Protein AF-A0A6C0LJK1-F1 (afdb_monomer_lite)

Radius of gyration: 23.17 Å; chains: 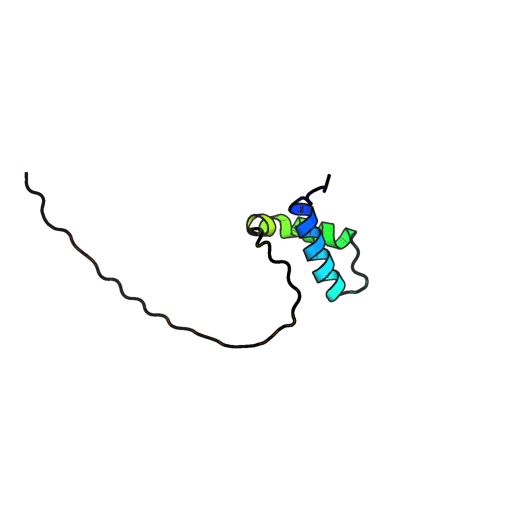1; bounding box: 64×39×37 Å

Structure (mmCIF, N/CA/C/O backbone):
data_AF-A0A6C0LJK1-F1
#
_entry.id   AF-A0A6C0LJK1-F1
#
loop_
_atom_site.group_PDB
_atom_site.id
_atom_site.type_symbol
_atom_site.label_atom_id
_atom_site.label_alt_id
_atom_site.label_comp_id
_atom_site.label_asym_id
_atom_site.label_entity_id
_atom_site.label_seq_id
_atom_site.pdbx_PDB_ins_code
_atom_site.Cartn_x
_atom_site.Cartn_y
_atom_site.Cartn_z
_atom_site.occupancy
_atom_site.B_iso_or_equiv
_atom_site.auth_seq_id
_atom_site.auth_comp_id
_atom_site.auth_asym_id
_atom_site.auth_atom_id
_atom_site.pdbx_PDB_model_num
ATOM 1 N N . MET A 1 1 ? -11.026 -2.015 -25.346 1.00 54.34 1 MET A N 1
ATOM 2 C CA . MET A 1 1 ? -9.596 -1.813 -25.009 1.00 54.34 1 MET A CA 1
ATOM 3 C C . MET A 1 1 ? -9.436 -1.952 -23.494 1.00 54.34 1 MET A C 1
ATOM 5 O O . MET A 1 1 ? -10.024 -1.158 -22.772 1.00 54.34 1 MET A O 1
ATOM 9 N N . VAL A 1 2 ? -8.737 -2.975 -22.989 1.00 67.88 2 VAL A N 1
ATOM 10 C CA . VAL A 1 2 ? -8.563 -3.185 -21.534 1.00 67.88 2 VAL A CA 1
ATOM 11 C C . VAL A 1 2 ? -7.307 -2.443 -21.075 1.00 67.88 2 VAL A C 1
ATOM 13 O O . VAL A 1 2 ? -6.208 -2.744 -21.538 1.00 67.88 2 VAL A O 1
ATOM 16 N N . LYS A 1 3 ? -7.451 -1.453 -20.185 1.00 75.31 3 LYS A N 1
ATOM 17 C CA . LYS A 1 3 ? -6.306 -0.739 -19.596 1.00 75.31 3 LYS A CA 1
ATOM 18 C C . LYS A 1 3 ? -5.581 -1.667 -18.619 1.00 75.31 3 LYS A C 1
ATOM 20 O O . LYS A 1 3 ? -6.135 -2.028 -17.583 1.00 75.31 3 LYS A O 1
ATOM 25 N N . LYS A 1 4 ? -4.338 -2.040 -18.939 1.00 81.31 4 LYS A N 1
ATOM 26 C CA . LYS A 1 4 ? -3.462 -2.764 -18.006 1.00 81.31 4 LYS A CA 1
ATOM 27 C C . LYS A 1 4 ? -3.101 -1.849 -16.835 1.00 81.31 4 LYS A C 1
ATOM 29 O O . LYS A 1 4 ? -2.724 -0.695 -17.033 1.00 81.31 4 LYS A O 1
ATOM 34 N N . LEU A 1 5 ? -3.235 -2.364 -15.615 1.00 82.25 5 LEU A N 1
ATOM 35 C CA . LEU A 1 5 ? -2.845 -1.643 -14.406 1.00 82.25 5 LEU A CA 1
ATOM 36 C C . LEU A 1 5 ? -1.318 -1.557 -14.324 1.00 82.25 5 LEU A C 1
ATOM 38 O O . LEU A 1 5 ? -0.624 -2.545 -14.551 1.00 82.25 5 LEU A O 1
ATOM 42 N N . SER A 1 6 ? -0.803 -0.378 -13.965 1.00 88.12 6 SER A N 1
ATOM 43 C CA . SER A 1 6 ? 0.620 -0.204 -13.660 1.00 88.12 6 SER A CA 1
ATOM 44 C C . SER A 1 6 ? 1.020 -1.063 -12.459 1.00 88.12 6 SER A C 1
ATOM 46 O O . SER A 1 6 ? 0.236 -1.225 -11.518 1.00 88.12 6 SER A O 1
ATOM 48 N N . SER A 1 7 ? 2.265 -1.542 -12.448 1.00 87.88 7 SER A N 1
ATOM 49 C CA . SER A 1 7 ? 2.859 -2.269 -11.321 1.00 87.88 7 SER A CA 1
ATOM 50 C C . SER A 1 7 ? 2.714 -1.502 -10.003 1.00 87.88 7 SER A C 1
ATOM 52 O O . SER A 1 7 ? 2.491 -2.107 -8.959 1.00 87.88 7 SER A O 1
ATOM 54 N N . TRP A 1 8 ? 2.768 -0.164 -10.048 1.00 88.44 8 TRP A N 1
ATOM 55 C CA . TRP A 1 8 ? 2.549 0.686 -8.874 1.00 88.44 8 TRP A CA 1
ATOM 56 C C . TRP A 1 8 ? 1.126 0.551 -8.328 1.00 88.44 8 TRP A C 1
ATOM 58 O O . TRP A 1 8 ? 0.922 0.414 -7.127 1.00 88.44 8 TRP A O 1
ATOM 68 N N . ASN A 1 9 ? 0.133 0.514 -9.215 1.00 90.19 9 ASN A N 1
ATOM 69 C CA . ASN A 1 9 ? -1.265 0.382 -8.818 1.00 90.19 9 ASN A CA 1
ATOM 70 C C . ASN A 1 9 ? -1.551 -1.000 -8.216 1.00 90.19 9 ASN A C 1
ATOM 72 O O . ASN A 1 9 ? -2.292 -1.109 -7.242 1.00 90.19 9 ASN A O 1
ATOM 76 N N . LEU A 1 10 ? -0.936 -2.052 -8.766 1.00 90.19 10 LEU A N 1
ATOM 77 C CA . LEU A 1 10 ? -1.006 -3.400 -8.197 1.00 90.19 10 LEU A CA 1
ATOM 78 C C . LEU A 1 10 ? -0.372 -3.450 -6.802 1.00 90.19 10 LEU A C 1
ATOM 80 O O . LEU A 1 10 ? -0.932 -4.061 -5.892 1.00 90.19 10 LEU A O 1
ATOM 84 N N . PHE A 1 11 ? 0.751 -2.758 -6.615 1.00 90.81 11 PHE A N 1
ATOM 85 C CA . PHE A 1 11 ? 1.432 -2.681 -5.330 1.00 90.81 11 PHE A CA 1
ATOM 86 C C . PHE A 1 11 ? 0.609 -1.942 -4.270 1.00 90.81 11 PHE A C 1
ATOM 88 O O . PHE A 1 11 ? 0.368 -2.482 -3.193 1.00 90.81 11 PHE A O 1
ATOM 95 N N . VAL A 1 12 ? 0.092 -0.754 -4.594 1.00 92.12 12 VAL A N 1
ATOM 96 C CA . VAL A 1 12 ? -0.779 0.011 -3.688 1.00 92.12 12 VAL A CA 1
ATOM 97 C C . VAL A 1 12 ? -2.032 -0.791 -3.337 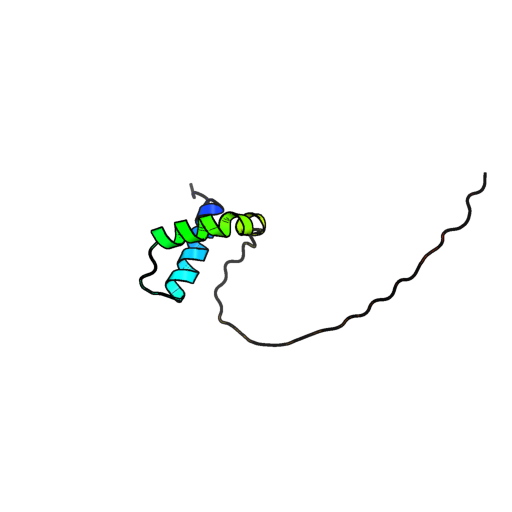1.00 92.12 12 VAL A C 1
ATOM 99 O O . VAL A 1 12 ? -2.443 -0.813 -2.179 1.00 92.12 12 VA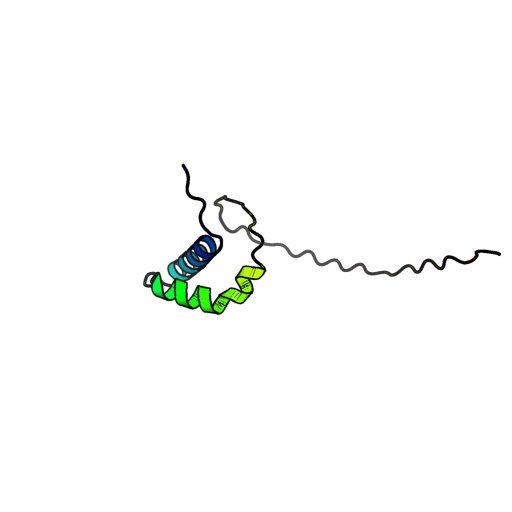L A O 1
ATOM 102 N N . LYS A 1 13 ? -2.619 -1.505 -4.306 1.00 92.44 13 LYS A N 1
ATOM 103 C CA . LYS A 1 13 ? -3.772 -2.380 -4.060 1.00 92.44 13 LYS A CA 1
ATOM 104 C C . LYS A 1 13 ? -3.436 -3.501 -3.074 1.00 92.44 13 LYS A C 1
ATOM 106 O O . LYS A 1 13 ? -4.246 -3.772 -2.191 1.00 92.44 13 LYS A O 1
ATOM 111 N N . LYS A 1 14 ? -2.252 -4.112 -3.189 1.00 92.12 14 LYS A N 1
ATOM 112 C CA . LYS A 1 14 ? -1.772 -5.141 -2.257 1.00 92.12 14 LYS A CA 1
ATOM 113 C C . LYS A 1 14 ? -1.613 -4.584 -0.839 1.00 92.12 14 LYS A C 1
ATOM 115 O O . LYS A 1 14 ? -2.206 -5.124 0.088 1.00 92.12 14 LYS A O 1
ATOM 120 N N . VAL A 1 15 ? -0.901 -3.466 -0.684 1.00 92.44 15 VAL A N 1
ATOM 121 C CA . VAL A 1 15 ? -0.715 -2.791 0.616 1.00 92.44 15 VAL A CA 1
ATOM 122 C C . VAL A 1 15 ? -2.060 -2.392 1.225 1.00 92.44 15 VAL A C 1
ATOM 124 O O . VAL A 1 15 ? -2.289 -2.586 2.415 1.00 92.44 15 VAL A O 1
ATOM 127 N N . PHE A 1 16 ? -2.990 -1.895 0.408 1.00 93.75 16 PHE A N 1
ATOM 128 C CA . PHE A 1 16 ? -4.332 -1.549 0.864 1.00 93.75 16 PHE A CA 1
ATOM 129 C C . PHE A 1 16 ? -5.111 -2.758 1.381 1.00 93.75 16 PHE A C 1
ATOM 131 O O . PHE A 1 16 ? -5.737 -2.667 2.431 1.00 93.75 16 PHE A O 1
ATOM 138 N N . GLN A 1 17 ? -5.066 -3.891 0.678 1.00 94.06 17 GLN A N 1
ATOM 139 C CA . GLN A 1 17 ? -5.716 -5.121 1.133 1.00 94.06 17 GLN A CA 1
ATOM 140 C C . GLN A 1 17 ? -5.108 -5.634 2.442 1.00 94.06 17 GLN A C 1
ATOM 142 O O . GLN A 1 17 ? -5.853 -5.974 3.357 1.00 94.06 17 GLN A O 1
ATOM 147 N N . GLU A 1 18 ? -3.778 -5.626 2.563 1.00 92.25 18 GLU A N 1
ATOM 148 C CA . GLU A 1 18 ? -3.078 -6.013 3.794 1.00 92.25 18 GLU A CA 1
ATOM 149 C C . GLU A 1 18 ? -3.436 -5.100 4.975 1.00 92.25 18 GLU A C 1
ATOM 151 O O . GLU A 1 18 ? -3.717 -5.584 6.071 1.00 92.25 18 GLU A O 1
ATOM 156 N N . GLY A 1 19 ? -3.450 -3.782 4.759 1.00 92.50 19 GLY A N 1
ATOM 157 C CA . GLY A 1 19 ? -3.801 -2.809 5.790 1.00 92.50 19 GLY A CA 1
ATOM 158 C C . GLY A 1 19 ? -5.270 -2.900 6.197 1.00 92.50 19 GLY A C 1
ATOM 159 O O . GLY A 1 19 ? -5.571 -2.901 7.387 1.00 92.50 19 GLY A O 1
ATOM 160 N N . LYS A 1 20 ? -6.179 -3.082 5.232 1.00 93.19 20 LYS A N 1
ATOM 161 C CA . LYS A 1 20 ? -7.621 -3.215 5.485 1.00 93.19 20 LYS A CA 1
ATOM 162 C C . LYS A 1 20 ? -7.991 -4.524 6.186 1.00 93.19 20 LYS A C 1
ATOM 164 O O . LYS A 1 20 ? -8.954 -4.558 6.947 1.00 93.19 20 LYS A O 1
ATOM 169 N N . ALA A 1 21 ? -7.225 -5.591 5.950 1.00 93.44 21 ALA A N 1
ATOM 170 C CA . ALA A 1 21 ? -7.373 -6.856 6.668 1.00 93.44 21 ALA A CA 1
ATOM 171 C C . ALA A 1 21 ? -6.993 -6.728 8.152 1.00 93.44 21 ALA A C 1
ATOM 173 O O . ALA A 1 21 ? -7.585 -7.397 8.993 1.00 93.44 21 ALA A O 1
ATOM 174 N N . LYS A 1 22 ? -6.027 -5.857 8.475 1.00 92.81 22 LYS A N 1
ATOM 175 C CA . LYS A 1 22 ? -5.586 -5.596 9.853 1.00 92.81 22 LYS A CA 1
ATOM 176 C C . LYS A 1 22 ? -6.473 -4.573 10.560 1.00 92.81 22 LYS A C 1
ATOM 178 O O . LYS A 1 22 ? -6.873 -4.801 11.692 1.00 92.81 22 LYS A O 1
ATOM 183 N N . ASN A 1 23 ? -6.793 -3.473 9.882 1.00 92.75 23 ASN A N 1
ATOM 184 C CA . ASN A 1 23 ? -7.598 -2.372 10.398 1.00 92.75 23 ASN A CA 1
ATOM 185 C C . ASN A 1 23 ? -8.678 -1.995 9.383 1.00 92.75 23 ASN A C 1
ATOM 187 O O . ASN A 1 23 ? -8.377 -1.535 8.283 1.00 92.75 23 ASN A O 1
ATOM 191 N N . LYS A 1 24 ? -9.952 -2.127 9.762 1.00 90.75 24 LYS A N 1
ATOM 192 C CA . LYS A 1 24 ? -11.082 -1.807 8.870 1.00 90.75 24 LYS A CA 1
ATOM 193 C C . LYS A 1 24 ? -11.124 -0.328 8.469 1.00 90.75 24 LYS A C 1
ATOM 195 O O . LYS A 1 24 ? -11.560 -0.020 7.361 1.00 90.75 24 LYS A O 1
ATOM 200 N N . ASP A 1 25 ? -10.602 0.548 9.325 1.00 94.88 25 ASP A N 1
ATOM 201 C CA . ASP A 1 25 ? -10.513 1.994 9.095 1.00 94.88 25 ASP A CA 1
ATOM 202 C C . ASP A 1 25 ? -9.313 2.412 8.238 1.00 94.88 25 ASP A C 1
ATOM 204 O O . ASP A 1 25 ? -9.103 3.602 8.005 1.00 94.88 25 ASP A O 1
ATOM 208 N N . PHE A 1 26 ? -8.514 1.454 7.756 1.00 91.88 26 PHE A N 1
ATOM 209 C CA . PHE A 1 26 ? -7.361 1.739 6.913 1.00 91.88 26 PHE A CA 1
ATOM 210 C C . PHE A 1 26 ? -7.801 2.399 5.603 1.00 91.88 26 PHE A C 1
ATOM 212 O O . PHE A 1 26 ? -8.539 1.811 4.802 1.00 91.88 26 PHE A O 1
ATOM 219 N N . LYS A 1 27 ? -7.351 3.639 5.366 1.00 95.12 27 LYS A N 1
ATOM 220 C CA . LYS A 1 27 ? -7.757 4.422 4.194 1.00 95.12 27 LYS A CA 1
ATOM 221 C C . LYS A 1 27 ? -6.766 4.244 3.054 1.00 95.12 27 LYS A C 1
ATOM 223 O O . LYS A 1 27 ? -5.584 3.963 3.229 1.00 95.12 27 LYS A O 1
ATOM 228 N N . PHE A 1 28 ? -7.240 4.507 1.840 1.00 92.44 28 PHE A N 1
ATOM 229 C CA . PHE A 1 28 ? -6.393 4.466 0.647 1.00 92.44 28 PHE A CA 1
ATOM 230 C C . PHE A 1 28 ? -5.210 5.452 0.718 1.00 92.44 28 PHE A C 1
ATOM 232 O O . PHE A 1 28 ? -4.122 5.155 0.230 1.00 92.44 28 PHE A O 1
ATOM 239 N N . LYS A 1 29 ? -5.389 6.604 1.381 1.00 94.31 29 LYS A N 1
ATOM 240 C CA . LYS A 1 29 ? -4.300 7.564 1.633 1.00 94.31 29 LYS A CA 1
ATOM 241 C C . LYS A 1 29 ? -3.171 6.953 2.471 1.00 94.31 29 LYS A C 1
ATOM 243 O O . LYS A 1 29 ? -2.007 7.251 2.215 1.00 94.31 29 LYS A O 1
ATOM 248 N N . ASP A 1 30 ? -3.506 6.085 3.419 1.00 94.50 30 ASP A N 1
ATOM 249 C CA . ASP A 1 30 ? -2.525 5.411 4.271 1.00 94.50 30 ASP A CA 1
ATOM 250 C C . ASP A 1 30 ? -1.792 4.324 3.482 1.00 94.50 30 ASP A C 1
ATOM 252 O O . ASP A 1 30 ? -0.569 4.225 3.557 1.00 94.50 30 ASP A O 1
ATOM 256 N N . ALA A 1 31 ? -2.507 3.612 2.603 1.00 93.25 31 ALA A N 1
ATOM 257 C CA . ALA A 1 31 ? -1.898 2.666 1.669 1.00 93.25 31 ALA A CA 1
ATOM 258 C C . ALA A 1 31 ? -0.868 3.326 0.743 1.00 93.25 31 ALA A C 1
ATOM 260 O O . ALA A 1 31 ? 0.183 2.746 0.491 1.00 93.25 31 ALA A O 1
ATOM 261 N N . LEU A 1 32 ? -1.139 4.538 0.246 1.00 93.62 32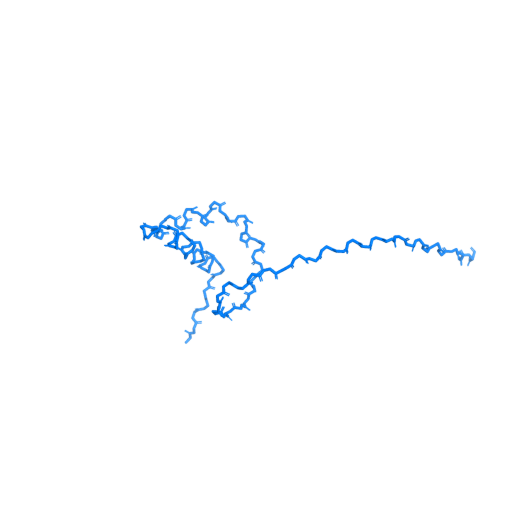 LEU A N 1
ATOM 262 C CA . LEU A 1 32 ? -0.186 5.286 -0.582 1.00 93.62 32 LEU A CA 1
ATOM 263 C C . LEU A 1 32 ? 1.069 5.684 0.202 1.00 93.62 32 LEU A C 1
ATOM 265 O O . LEU A 1 32 ? 2.176 5.577 -0.328 1.00 93.62 32 LEU A O 1
ATOM 269 N N . LYS A 1 33 ? 0.910 6.109 1.462 1.00 94.44 33 LYS A N 1
ATOM 270 C CA . LYS A 1 33 ? 2.039 6.434 2.346 1.00 94.44 33 LYS A CA 1
ATOM 271 C C . LYS A 1 33 ? 2.890 5.197 2.634 1.00 94.44 33 LYS A C 1
ATOM 273 O O . LYS A 1 33 ? 4.106 5.247 2.453 1.00 94.44 33 LYS A O 1
ATOM 278 N N . GLU A 1 34 ? 2.264 4.078 3.000 1.00 91.56 34 GLU A N 1
ATOM 279 C CA . GLU A 1 34 ? 2.972 2.815 3.238 1.00 91.56 34 GLU A CA 1
ATOM 280 C C . GLU A 1 34 ? 3.643 2.277 1.972 1.00 91.56 34 GLU A C 1
ATOM 282 O O . GLU A 1 34 ? 4.802 1.867 2.013 1.00 91.56 34 GLU A O 1
ATOM 287 N N . ALA A 1 35 ? 2.956 2.318 0.830 1.00 92.19 35 ALA A N 1
ATOM 288 C CA . ALA A 1 35 ? 3.529 1.903 -0.443 1.00 92.19 35 ALA A CA 1
ATOM 289 C C . ALA A 1 35 ? 4.734 2.778 -0.825 1.00 92.19 35 ALA A C 1
ATOM 291 O O . ALA A 1 35 ? 5.732 2.275 -1.333 1.00 92.19 35 ALA A O 1
ATOM 292 N N . SER A 1 36 ? 4.692 4.083 -0.548 1.00 90.19 36 SER A N 1
ATOM 293 C CA . SER A 1 36 ? 5.843 4.960 -0.781 1.00 90.19 36 SER A CA 1
ATOM 294 C C . SER A 1 36 ? 7.025 4.605 0.120 1.00 90.19 36 SER A C 1
ATOM 296 O O . SER A 1 36 ? 8.157 4.565 -0.358 1.00 90.19 36 SER A O 1
ATOM 298 N N . ALA A 1 37 ? 6.778 4.291 1.394 1.00 89.94 37 ALA A N 1
ATOM 299 C CA . ALA A 1 37 ? 7.822 3.833 2.310 1.00 89.94 37 ALA A CA 1
ATOM 300 C C . ALA A 1 37 ? 8.429 2.487 1.867 1.00 89.94 37 ALA A C 1
ATOM 302 O O . ALA A 1 37 ? 9.641 2.301 1.925 1.00 89.94 37 ALA A O 1
ATOM 303 N N . ARG A 1 38 ? 7.605 1.574 1.336 1.00 85.62 38 ARG A N 1
ATOM 304 C CA . ARG A 1 38 ? 8.021 0.255 0.823 1.00 85.62 38 ARG A CA 1
ATOM 305 C C . ARG A 1 38 ? 8.402 0.255 -0.662 1.00 85.62 38 ARG A C 1
ATOM 307 O O . ARG A 1 38 ? 8.589 -0.804 -1.257 1.00 85.62 38 ARG A O 1
ATOM 314 N N . LYS A 1 39 ? 8.563 1.424 -1.292 1.00 77.94 39 LYS A N 1
ATOM 315 C CA . LYS A 1 39 ? 8.857 1.545 -2.733 1.00 77.94 39 LYS A CA 1
ATOM 316 C C . LYS A 1 39 ? 10.139 0.802 -3.139 1.00 77.94 39 LYS A C 1
ATOM 318 O O . LYS A 1 39 ? 10.220 0.294 -4.254 1.00 77.94 39 LYS A O 1
ATOM 323 N N . GLY A 1 40 ? 11.109 0.684 -2.227 1.00 73.12 40 GLY A N 1
ATOM 324 C CA . GLY A 1 40 ? 12.327 -0.112 -2.427 1.00 73.12 40 GLY A CA 1
ATOM 325 C C . GLY A 1 40 ? 12.074 -1.620 -2.561 1.00 73.12 40 GLY A C 1
ATOM 326 O O . GLY A 1 40 ? 12.751 -2.287 -3.338 1.00 73.12 40 GLY A O 1
ATOM 327 N N . GLU A 1 41 ? 11.054 -2.151 -1.885 1.00 69.88 41 GLU A N 1
ATOM 328 C CA . GLU A 1 41 ? 10.668 -3.568 -1.948 1.00 69.88 41 GLU A CA 1
ATOM 329 C C . GLU A 1 41 ? 9.959 -3.908 -3.263 1.00 69.88 41 GLU A C 1
ATOM 331 O O . GLU A 1 41 ? 10.062 -5.026 -3.771 1.00 69.88 41 GLU A O 1
ATOM 336 N N . MET A 1 42 ? 9.294 -2.920 -3.870 1.00 71.06 42 MET A N 1
ATOM 337 C CA . MET A 1 42 ? 8.602 -3.090 -5.144 1.00 71.06 42 MET A CA 1
ATOM 338 C C . MET A 1 42 ? 9.563 -3.438 -6.293 1.00 71.06 42 MET A C 1
ATOM 340 O O . MET A 1 42 ? 9.180 -4.170 -7.202 1.00 71.06 42 MET A O 1
ATOM 344 N N . LYS A 1 43 ? 10.832 -3.002 -6.237 1.00 65.94 43 LYS A N 1
ATOM 345 C CA . LYS A 1 43 ? 11.859 -3.378 -7.231 1.00 65.94 43 LYS A CA 1
ATOM 346 C C . LYS A 1 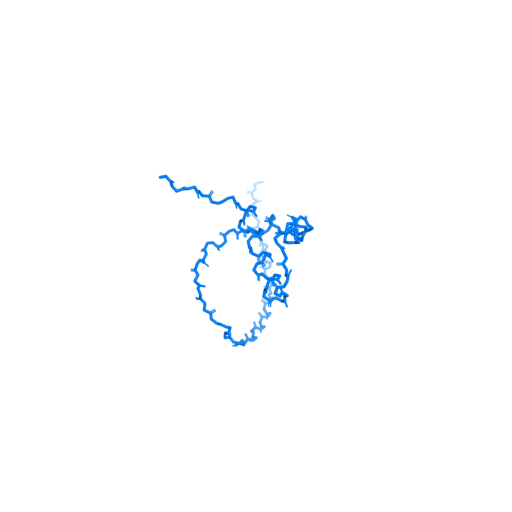43 ? 12.099 -4.896 -7.277 1.00 65.94 43 LYS A C 1
ATOM 348 O O . LYS A 1 43 ? 12.485 -5.422 -8.318 1.00 65.94 43 LYS A O 1
ATOM 353 N N . ASN A 1 44 ? 11.815 -5.596 -6.177 1.00 62.88 44 ASN A N 1
ATOM 354 C CA . ASN A 1 44 ? 11.979 -7.042 -6.051 1.00 62.88 44 ASN A CA 1
ATOM 355 C C . ASN A 1 44 ? 10.664 -7.814 -6.247 1.00 62.88 44 ASN A C 1
ATOM 357 O O . ASN A 1 44 ? 10.690 -9.046 -6.288 1.00 62.88 44 ASN A O 1
ATOM 361 N N . MET A 1 45 ? 9.524 -7.129 -6.420 1.00 62.97 45 MET A N 1
ATOM 362 C CA . MET A 1 45 ? 8.285 -7.766 -6.866 1.00 62.97 45 MET A CA 1
ATOM 363 C C . MET A 1 45 ? 8.415 -8.119 -8.349 1.00 62.97 45 MET A C 1
ATOM 365 O O . MET A 1 45 ? 7.926 -7.412 -9.227 1.00 62.97 45 MET A O 1
ATOM 369 N N . LYS A 1 46 ? 9.055 -9.259 -8.638 1.00 55.25 46 LYS A N 1
ATOM 370 C CA . LYS A 1 46 ? 8.775 -9.984 -9.878 1.00 55.25 46 LYS A CA 1
ATOM 371 C C . LYS A 1 46 ? 7.278 -10.260 -9.864 1.00 55.25 46 LYS A C 1
ATOM 373 O O . LYS A 1 46 ? 6.786 -10.898 -8.938 1.00 55.25 46 LYS A O 1
ATOM 378 N N . THR A 1 47 ? 6.561 -9.712 -10.836 1.00 52.81 47 THR A N 1
ATOM 379 C CA . THR A 1 47 ? 5.138 -9.956 -11.064 1.00 52.81 47 THR A CA 1
ATOM 380 C C . THR A 1 47 ? 4.935 -11.450 -11.301 1.00 52.81 47 THR A C 1
ATOM 382 O O . THR A 1 47 ? 4.961 -11.920 -12.434 1.00 52.81 47 THR A O 1
ATOM 385 N N . SER A 1 48 ? 4.798 -12.222 -10.224 1.00 45.88 48 SER A N 1
ATOM 386 C CA . SER A 1 48 ? 4.223 -13.555 -10.271 1.00 45.88 48 SER A CA 1
ATOM 387 C C . SER A 1 48 ? 2.733 -13.342 -10.460 1.00 45.88 48 SER A C 1
ATOM 389 O O . SER A 1 48 ? 1.979 -13.197 -9.498 1.00 45.88 48 SER A O 1
ATOM 391 N N . ASP A 1 49 ? 2.357 -13.208 -11.726 1.00 47.06 49 ASP A N 1
ATOM 392 C CA . ASP A 1 49 ? 0.993 -13.356 -12.194 1.00 47.06 49 ASP A CA 1
ATOM 393 C C . ASP A 1 49 ? 0.521 -14.741 -11.736 1.00 47.06 49 ASP A C 1
ATOM 395 O O . ASP A 1 49 ? 0.901 -15.776 -12.281 1.00 47.06 49 ASP A O 1
ATOM 399 N N . LYS A 1 50 ? -0.168 -14.769 -10.599 1.00 43.19 50 LYS A N 1
ATOM 400 C CA . LYS A 1 50 ? -0.946 -15.916 -10.165 1.00 43.19 50 LYS A CA 1
ATOM 401 C C . LYS A 1 50 ? -2.121 -15.387 -9.367 1.00 43.19 50 LYS A C 1
ATOM 403 O O . LYS A 1 50 ? -2.100 -15.260 -8.146 1.00 43.19 50 LYS A O 1
ATOM 408 N N . SER A 1 51 ? -3.130 -14.980 -10.129 1.00 50.91 51 SER A N 1
ATOM 409 C CA . SER A 1 51 ? -4.510 -15.179 -9.726 1.00 50.91 51 SER A CA 1
ATOM 410 C C . SER A 1 51 ? -4.654 -16.605 -9.211 1.00 50.91 51 SER A C 1
ATOM 412 O O . SER A 1 51 ? -4.418 -17.536 -9.970 1.00 50.91 51 SER A O 1
ATOM 414 N N . GLU A 1 52 ? -4.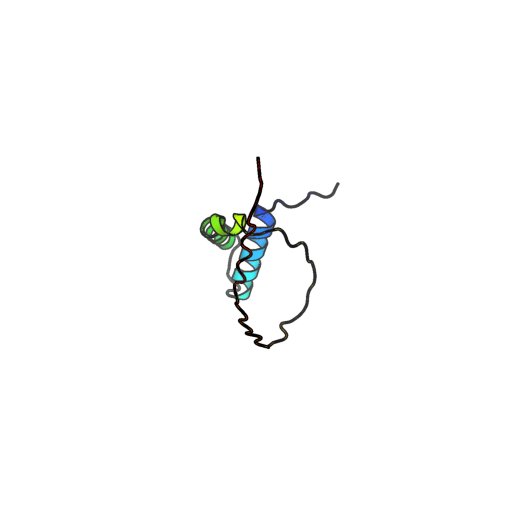994 -16.761 -7.941 1.00 42.62 52 GLU A N 1
ATOM 415 C CA . GLU A 1 52 ? -5.962 -17.743 -7.463 1.00 42.62 52 GLU A CA 1
ATOM 416 C C . GLU A 1 52 ? -6.153 -17.517 -5.962 1.00 42.62 52 GLU A C 1
ATOM 418 O O . GLU A 1 52 ? -5.200 -17.372 -5.195 1.00 42.62 52 GLU A O 1
ATOM 423 N N . LYS A 1 53 ? -7.428 -17.403 -5.573 1.00 53.88 53 LYS A N 1
ATOM 424 C CA . LYS A 1 53 ? -7.892 -17.709 -4.218 1.00 53.88 53 LYS A CA 1
ATOM 425 C C . LYS A 1 53 ? -7.233 -19.018 -3.768 1.00 53.88 53 LYS A C 1
ATOM 427 O O . LYS A 1 53 ? -7.048 -19.881 -4.614 1.00 53.88 53 LYS A O 1
ATOM 432 N N . GLU A 1 54 ? -6.938 -19.155 -2.477 1.00 46.22 54 GLU A N 1
ATOM 433 C CA . GLU A 1 54 ? -7.308 -20.288 -1.600 1.00 46.22 54 GLU A CA 1
ATOM 434 C C . GLU A 1 54 ? -6.543 -20.173 -0.259 1.00 46.22 54 GLU A C 1
ATOM 436 O O . GLU A 1 54 ? -5.460 -19.595 -0.173 1.00 46.22 54 GLU A O 1
ATOM 441 N N . GLU A 1 55 ? -7.207 -20.646 0.794 1.00 51.53 55 GLU A N 1
ATOM 442 C CA . GLU A 1 55 ? -6.914 -20.607 2.237 1.00 51.53 55 GLU A CA 1
ATOM 443 C C . GLU A 1 55 ? -5.519 -21.124 2.681 1.00 51.53 55 GLU A C 1
ATOM 445 O O . GLU A 1 55 ? -4.823 -21.816 1.933 1.00 51.53 55 GLU A O 1
ATOM 450 N N . PRO A 1 56 ? -5.078 -20.837 3.928 1.00 51.59 56 PRO A N 1
ATOM 451 C CA . PRO A 1 56 ? -3.744 -21.184 4.394 1.00 51.59 56 PRO A CA 1
ATOM 452 C C . PRO A 1 56 ? -3.695 -22.632 4.901 1.00 51.59 56 PRO A C 1
ATOM 454 O O . PRO A 1 56 ? -4.104 -22.916 6.026 1.00 51.59 56 PRO A O 1
ATOM 457 N N . GLN A 1 57 ? -3.094 -23.551 4.136 1.00 46.53 57 GLN A N 1
ATOM 458 C CA . GLN A 1 57 ? -2.692 -24.853 4.678 1.00 46.53 57 GLN A CA 1
ATOM 459 C C . GLN A 1 57 ? -1.216 -24.904 5.083 1.00 46.53 57 GLN A C 1
ATOM 461 O O . GLN A 1 57 ? -0.267 -24.680 4.336 1.00 46.53 57 GLN A O 1
ATOM 466 N N . SER A 1 58 ? -1.080 -25.192 6.367 1.00 53.81 58 SER A N 1
ATOM 467 C CA . SER A 1 58 ? 0.104 -25.235 7.197 1.00 53.81 58 SER A CA 1
ATOM 468 C C . SER A 1 58 ? 1.132 -26.322 6.825 1.00 53.81 58 SER A C 1
ATOM 470 O O . SER A 1 58 ? 0.763 -27.410 6.399 1.00 53.81 58 SER A O 1
ATOM 472 N N . ARG A 1 59 ? 2.395 -26.062 7.210 1.00 52.69 59 ARG A N 1
ATOM 473 C CA . ARG A 1 59 ? 3.437 -27.028 7.641 1.00 52.69 59 ARG A CA 1
ATOM 474 C C . ARG A 1 59 ? 4.006 -27.994 6.578 1.00 52.69 59 ARG A C 1
ATOM 476 O O . ARG A 1 59 ? 3.412 -29.014 6.271 1.00 52.69 59 ARG A O 1
ATOM 483 N N . LYS A 1 60 ? 5.312 -27.875 6.302 1.00 46.50 60 LYS A N 1
ATOM 484 C CA . LYS A 1 60 ? 6.357 -28.657 7.006 1.00 46.50 60 LYS A CA 1
ATOM 485 C C . LYS A 1 60 ? 7.769 -28.269 6.553 1.00 46.50 60 LYS A C 1
ATOM 487 O O . LYS A 1 60 ? 8.045 -28.010 5.390 1.00 46.50 60 LYS A O 1
ATOM 492 N N . ARG A 1 61 ? 8.653 -28.243 7.549 1.00 51.78 61 ARG A N 1
ATOM 493 C CA . ARG A 1 61 ? 10.104 -28.056 7.471 1.00 51.78 61 ARG A CA 1
ATOM 494 C C . ARG A 1 61 ? 10.751 -29.134 6.594 1.00 51.78 61 ARG A C 1
ATOM 496 O O . ARG A 1 61 ? 10.393 -30.301 6.701 1.00 51.78 61 ARG A O 1
ATOM 503 N N . GLY A 1 62 ? 11.778 -28.748 5.843 1.00 41.91 62 GLY A N 1
ATOM 504 C CA . GLY A 1 62 ? 12.675 -29.667 5.145 1.00 41.91 62 GLY A CA 1
ATOM 505 C C . GLY A 1 62 ? 14.066 -29.063 4.996 1.00 41.91 62 GLY A C 1
ATOM 506 O O . GLY A 1 62 ? 14.459 -28.638 3.917 1.00 41.91 62 GLY A O 1
ATOM 507 N N . THR A 1 63 ? 14.816 -28.984 6.094 1.00 56.72 63 THR A N 1
ATOM 508 C CA . THR A 1 63 ? 16.256 -28.722 6.054 1.00 56.72 63 THR A CA 1
ATOM 509 C C . THR A 1 63 ? 16.972 -29.948 5.489 1.00 56.72 63 THR A C 1
ATOM 511 O O . THR A 1 63 ? 16.916 -31.030 6.069 1.00 56.72 63 THR A O 1
ATOM 514 N N . LYS A 1 64 ? 17.730 -29.791 4.400 1.00 50.16 64 LYS A N 1
ATOM 515 C CA . LYS A 1 64 ? 18.863 -30.689 4.138 1.00 50.16 64 LYS A CA 1
ATOM 516 C C . LYS A 1 64 ? 20.003 -29.946 3.453 1.00 50.16 64 LYS A C 1
ATOM 518 O O . LYS A 1 64 ? 20.100 -29.865 2.234 1.00 50.16 64 LYS A O 1
ATOM 523 N N . LYS A 1 65 ? 20.904 -29.424 4.291 1.00 55.81 65 LYS A N 1
ATOM 524 C CA . LYS A 1 65 ? 22.296 -29.165 3.918 1.00 55.81 65 LYS A CA 1
ATOM 525 C C . LYS A 1 65 ? 22.887 -30.459 3.348 1.00 55.81 65 LYS A C 1
ATOM 527 O O . LYS A 1 65 ? 22.931 -31.460 4.058 1.00 55.81 65 LYS A O 1
ATOM 532 N N . ARG A 1 66 ? 23.426 -30.420 2.131 1.00 52.72 66 ARG A N 1
ATOM 533 C CA . ARG A 1 66 ? 24.560 -31.266 1.728 1.00 52.72 66 ARG A CA 1
ATOM 534 C C . ARG A 1 66 ? 25.504 -30.421 0.885 1.00 52.72 66 ARG A C 1
ATOM 536 O O . ARG A 1 66 ? 25.350 -30.306 -0.322 1.00 52.72 66 ARG A O 1
ATOM 543 N N . GLY A 1 67 ? 26.471 -29.802 1.554 1.00 51.69 67 GLY A N 1
ATOM 544 C CA . GLY A 1 67 ? 27.689 -29.378 0.881 1.00 51.69 67 GLY A CA 1
ATOM 545 C C . GLY A 1 67 ? 28.533 -30.601 0.523 1.00 51.69 67 GLY A C 1
ATOM 546 O O . GLY A 1 67 ? 28.553 -31.570 1.280 1.00 51.69 67 GLY A O 1
ATOM 547 N N . LYS A 1 68 ? 29.253 -30.535 -0.597 1.00 50.19 68 LYS A N 1
ATOM 548 C CA . LYS A 1 68 ? 30.700 -30.790 -0.639 1.00 50.19 68 LYS A CA 1
ATOM 549 C C . LYS A 1 68 ? 31.261 -30.485 -2.028 1.00 50.19 68 LYS A C 1
ATOM 551 O O . LYS A 1 68 ? 30.933 -31.127 -3.015 1.00 50.19 68 LYS A O 1
ATOM 556 N N . SER A 1 69 ? 32.137 -29.485 -2.023 1.00 52.28 69 SER A N 1
ATOM 557 C CA . SER A 1 69 ? 33.266 -29.262 -2.926 1.00 52.28 69 SER A CA 1
ATOM 558 C C . SER A 1 69 ? 33.851 -30.548 -3.520 1.00 52.28 69 SER A C 1
ATOM 560 O O . SER A 1 69 ? 34.296 -31.412 -2.764 1.00 52.28 69 SER A O 1
ATOM 562 N N . HIS A 1 70 ? 33.970 -30.606 -4.850 1.00 50.16 70 HIS A N 1
ATOM 563 C CA . HIS A 1 70 ? 35.003 -31.388 -5.531 1.00 50.16 70 HIS A CA 1
ATOM 564 C C . HIS A 1 70 ? 35.659 -30.583 -6.661 1.00 50.16 70 HIS A C 1
ATOM 566 O O . HIS A 1 70 ? 35.214 -30.515 -7.801 1.00 50.16 70 HIS A O 1
ATOM 572 N N . LYS A 1 71 ? 36.773 -29.970 -6.261 1.00 54.34 71 LYS A N 1
ATOM 573 C CA . LYS A 1 71 ? 37.967 -29.603 -7.026 1.00 54.34 71 LYS A CA 1
ATOM 574 C C . LYS A 1 71 ? 38.225 -30.556 -8.208 1.00 54.34 71 LYS A C 1
ATOM 576 O O . LYS A 1 71 ? 38.637 -31.692 -7.997 1.00 54.34 71 LYS A O 1
ATOM 581 N N . ARG A 1 72 ? 38.098 -30.074 -9.448 1.00 53.25 72 ARG A N 1
ATOM 582 C CA . ARG A 1 72 ? 38.754 -30.686 -10.615 1.00 53.25 72 ARG A CA 1
ATOM 583 C C . ARG A 1 72 ? 39.898 -29.785 -11.071 1.00 53.25 72 ARG A C 1
ATOM 585 O O . ARG A 1 72 ? 39.684 -28.745 -11.678 1.00 53.25 72 ARG A O 1
ATOM 592 N N . LYS A 1 73 ? 41.127 -30.193 -10.736 1.00 55.91 73 LYS A N 1
ATOM 593 C CA . LYS A 1 73 ? 42.350 -29.715 -11.392 1.00 55.91 73 LYS A CA 1
ATOM 594 C C . LYS A 1 73 ? 42.363 -30.296 -12.808 1.00 55.91 73 LYS A C 1
ATOM 596 O O . LYS A 1 73 ? 42.485 -31.510 -12.944 1.00 55.91 73 LYS A O 1
ATOM 601 N N . THR A 1 74 ? 42.304 -29.464 -13.841 1.00 57.78 74 THR A N 1
ATOM 602 C CA . THR A 1 74 ? 42.722 -29.861 -15.192 1.00 57.78 74 THR A CA 1
ATOM 603 C C . THR A 1 74 ? 44.181 -29.460 -15.368 1.00 57.78 74 THR A C 1
ATOM 605 O O . THR A 1 74 ? 44.524 -28.283 -15.430 1.00 57.78 74 THR A O 1
ATOM 608 N N . ARG A 1 75 ? 45.062 -30.460 -15.375 1.00 52.25 75 ARG A N 1
ATOM 609 C CA . ARG A 1 75 ? 46.459 -30.327 -15.793 1.00 52.25 75 ARG A CA 1
ATOM 610 C C . ARG A 1 75 ? 46.518 -30.513 -17.317 1.00 52.25 75 ARG A C 1
ATOM 612 O O . ARG A 1 75 ? 45.909 -31.455 -17.810 1.00 52.25 75 ARG A O 1
ATOM 619 N N . LYS A 1 76 ? 47.402 -29.735 -17.962 1.00 54.38 76 LYS A N 1
ATOM 620 C CA . LYS A 1 76 ? 48.210 -30.091 -19.154 1.00 54.38 76 LYS A CA 1
ATOM 621 C C . LYS A 1 76 ? 47.667 -29.700 -20.549 1.00 54.38 76 LYS A C 1
ATOM 623 O O . LYS A 1 76 ? 47.059 -30.518 -21.214 1.00 54.38 76 LYS A O 1
ATOM 628 N N . ASN A 1 77 ? 48.072 -28.517 -21.024 1.00 51.62 77 ASN A N 1
ATOM 629 C CA . ASN A 1 77 ? 48.512 -28.243 -22.409 1.00 51.62 77 ASN A CA 1
ATOM 630 C C . ASN A 1 77 ? 49.891 -27.571 -22.234 1.00 51.62 77 ASN A C 1
ATOM 632 O O . ASN A 1 77 ? 49.971 -26.616 -21.473 1.00 51.62 77 ASN A O 1
ATOM 636 N N . ARG A 1 78 ? 51.054 -28.075 -22.664 1.00 47.19 78 ARG A N 1
ATOM 637 C CA . ARG A 1 78 ? 51.487 -28.672 -23.937 1.00 47.19 78 ARG A CA 1
ATOM 638 C C . ARG A 1 78 ? 51.358 -27.695 -25.112 1.00 47.19 78 ARG A C 1
ATOM 640 O O . ARG A 1 78 ? 50.473 -27.856 -25.943 1.00 47.19 78 ARG A O 1
ATOM 647 N N . LYS A 1 79 ? 52.263 -26.717 -25.167 1.00 49.09 79 LYS A N 1
ATOM 648 C CA . LYS A 1 79 ? 53.109 -26.445 -26.335 1.00 49.09 79 LYS A CA 1
ATOM 649 C C . LYS A 1 79 ? 54.316 -25.629 -25.899 1.00 49.09 79 LYS A C 1
ATOM 651 O O . LYS A 1 79 ? 54.109 -24.740 -25.048 1.00 49.09 79 LYS A O 1
#

Sequence (79 aa):
MVKKLSSWNLFVKKVFQEGKAKNKDFKFKDALKEASARKGEMKNMKTSDKSEKEEPQSRKRGTKKRGKSHKRKTRKNRK

Secondary structure (DSSP, 8-state):
---PPPHHHHHHHHHHHHHHHH-TT--HHHHHHHHHHTHHHHTT-----------------------------------

pLDDT: mean 71.0, std 19.39, range [41.91, 95.12]

Foldseek 3Di:
DDDDDDLLRVQLVVLQVVQCVVPVPRDSVNSVVVCVVCVVVSVVPPPPPDDDDDDDDDDDDDDDDDDDDDDDDDDDDDD

Organism: NCBI:txid1070528